Protein AF-A0A951TFT7-F1 (afdb_monomer)

Solvent-accessible surface area (backbone atoms only — not comparable to full-atom values): 8233 Å² total; per-residue (Å²): 138,53,59,64,80,42,31,51,52,60,23,53,50,17,56,75,68,68,34,63,68,48,31,50,53,21,49,52,47,30,45,52,50,45,64,79,39,39,71,66,39,42,76,70,70,46,63,89,58,50,64,57,53,52,48,53,51,44,50,52,52,52,52,52,51,51,52,51,52,52,51,52,51,49,52,52,50,50,52,54,51,50,51,51,56,52,50,55,49,50,51,53,55,49,50,53,28,51,54,43,29,62,70,18,65,88,76,33,70,73,61,22,65,43,39,35,73,72,45,46,50,49,51,52,56,50,49,58,52,50,52,63,50,56,76,68,62,83,74,86,90,90,89,81,90,85,137

Mean predicted aligned error: 12.37 Å

Secondary structure (DSSP, 8-state):
--TTTTTHHHHHHHHHHT-HHHHHHHHHHHHHHHHHTHHHHHTTT--TTHHHHHHHHHHHHHHHHHHHHHHHHHHHHHHHHHHHHHHHHHHHHHHHHHHHHHHHTTT-HHHHHHSSHHHHHHHHHHHHHHHHHHTTS----------

Foldseek 3Di:
DDCVQLLNVQLVVCVVVVPLVSVLVSLVSNLVSCVVCVVVVVVVPDDPCVSVVSVVVSVVSVVVVVVVVVVVVVVVVVVVVVVVVVVVVVVVLVVQLVVQLVVCVPPPPVSNVCSDPVNVVVVVVVVVVVVVVVVVPPDDDDDDDDD

Structure (mmCIF, N/CA/C/O backbone):
data_AF-A0A951TFT7-F1
#
_entry.id   AF-A0A951TFT7-F1
#
loop_
_atom_site.group_PDB
_atom_site.id
_atom_site.type_symbol
_atom_site.label_atom_id
_atom_site.label_alt_id
_atom_site.label_comp_id
_atom_site.label_asym_id
_atom_site.label_entity_id
_atom_site.label_seq_id
_atom_site.pdbx_PDB_ins_code
_atom_site.Cartn_x
_atom_site.Cartn_y
_atom_site.Cartn_z
_atom_site.occupancy
_atom_site.B_iso_or_equiv
_atom_site.auth_seq_id
_atom_site.auth_comp_id
_atom_site.auth_asym_id
_atom_site.auth_atom_id
_atom_site.pdbx_PDB_model_num
ATOM 1 N N . MET A 1 1 ? -23.072 -8.738 30.873 1.00 58.38 1 MET A N 1
ATOM 2 C CA . MET A 1 1 ? -22.618 -8.431 29.496 1.00 58.38 1 MET A CA 1
ATOM 3 C C . MET A 1 1 ? -21.468 -9.355 29.140 1.00 58.38 1 MET A C 1
ATOM 5 O O . MET A 1 1 ? -20.573 -9.508 29.960 1.00 58.38 1 MET A O 1
ATOM 9 N N . THR A 1 2 ? -21.511 -10.011 27.980 1.00 73.69 2 THR A N 1
ATOM 10 C CA . THR A 1 2 ? -20.469 -10.957 27.534 1.00 73.69 2 THR A CA 1
ATOM 11 C C . THR A 1 2 ? -19.495 -10.280 26.565 1.00 73.69 2 THR A C 1
ATOM 13 O O . THR A 1 2 ? -19.844 -9.296 25.917 1.00 73.69 2 THR A O 1
ATOM 16 N N . ALA A 1 3 ? -18.278 -10.815 26.418 1.00 72.44 3 ALA A N 1
ATOM 17 C CA . ALA A 1 3 ? -17.268 -10.269 25.499 1.00 72.44 3 ALA A CA 1
ATOM 18 C C . ALA A 1 3 ? -17.741 -10.223 24.030 1.00 72.44 3 ALA A C 1
ATOM 20 O O . ALA A 1 3 ? -17.341 -9.342 23.268 1.00 72.44 3 ALA A O 1
ATOM 21 N N . LYS A 1 4 ? -18.639 -11.142 23.650 1.00 76.12 4 LYS A N 1
ATOM 22 C CA . LYS A 1 4 ? -19.289 -11.165 22.336 1.00 76.12 4 LYS A CA 1
ATOM 23 C C . LYS A 1 4 ? -20.242 -9.979 22.149 1.00 76.12 4 LYS A C 1
ATOM 25 O O . LYS A 1 4 ? -20.206 -9.349 21.103 1.00 76.12 4 LYS A O 1
ATOM 30 N N . ALA A 1 5 ? -21.021 -9.625 23.176 1.00 72.69 5 ALA A N 1
ATOM 31 C CA . ALA A 1 5 ? -21.932 -8.476 23.133 1.00 72.69 5 ALA A CA 1
ATOM 32 C C . ALA A 1 5 ? -21.194 -7.131 22.991 1.00 72.69 5 ALA A C 1
ATOM 34 O O . ALA A 1 5 ? -21.722 -6.202 22.397 1.00 72.69 5 ALA A O 1
ATOM 35 N N . PHE A 1 6 ? -19.953 -7.046 23.483 1.00 81.06 6 PHE A N 1
ATOM 36 C CA . PHE A 1 6 ? -19.096 -5.866 23.321 1.00 81.06 6 PHE A CA 1
ATOM 37 C C . PHE A 1 6 ? -18.363 -5.801 21.967 1.00 81.06 6 PHE A C 1
ATOM 39 O O . PHE A 1 6 ? -17.683 -4.813 21.697 1.00 81.06 6 PHE A O 1
ATOM 46 N N . GLY A 1 7 ? -18.470 -6.835 21.120 1.00 83.81 7 GLY A N 1
ATOM 47 C CA . GLY A 1 7 ? -17.765 -6.923 19.832 1.00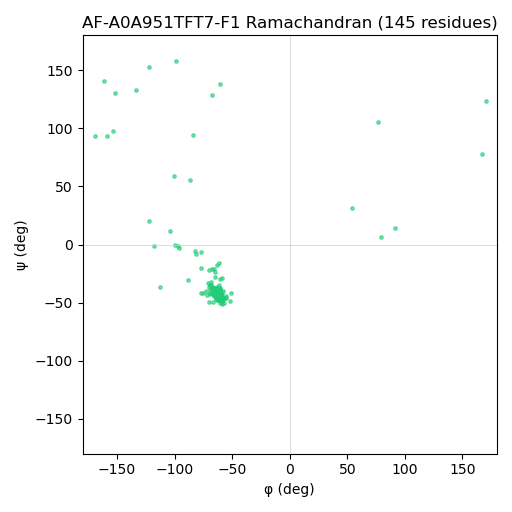 83.81 7 GLY A CA 1
ATOM 48 C C . GLY A 1 7 ? -16.289 -7.338 19.931 1.00 83.81 7 GLY A C 1
ATOM 49 O O . GLY A 1 7 ? -15.578 -7.356 18.928 1.00 83.81 7 GLY A O 1
ATOM 50 N N . ILE A 1 8 ? -15.805 -7.713 21.122 1.00 88.88 8 ILE A N 1
ATOM 51 C CA . ILE A 1 8 ? -14.386 -8.038 21.365 1.00 88.88 8 ILE A CA 1
ATOM 52 C C . ILE A 1 8 ? -13.994 -9.359 20.692 1.00 88.88 8 ILE A C 1
ATOM 54 O O . ILE A 1 8 ? -12.876 -9.498 20.193 1.00 88.88 8 ILE A O 1
ATOM 58 N N . SER A 1 9 ? -14.903 -10.338 20.673 1.00 89.75 9 SER A N 1
ATOM 59 C CA . SER A 1 9 ? -14.667 -11.633 20.024 1.00 89.75 9 SER A CA 1
ATOM 60 C C . SER A 1 9 ? -14.416 -11.475 18.526 1.00 89.75 9 SER A C 1
ATOM 62 O O . SER A 1 9 ? -13.425 -11.999 18.020 1.00 89.75 9 SER A O 1
ATOM 64 N N . ASP A 1 10 ? -15.264 -10.705 17.845 1.00 89.06 10 ASP A N 1
ATOM 65 C CA . ASP A 1 10 ? -15.157 -10.484 16.403 1.00 89.06 10 ASP A CA 1
ATOM 66 C C . ASP A 1 10 ? -13.920 -9.650 16.070 1.00 89.06 10 ASP A C 1
ATOM 68 O O . ASP A 1 10 ? -13.149 -10.027 15.190 1.00 89.06 10 ASP A O 1
ATOM 72 N N . LEU A 1 11 ? -13.639 -8.603 16.855 1.00 91.75 11 LEU A N 1
ATOM 73 C CA . LEU A 1 11 ? -12.402 -7.830 16.733 1.00 91.75 11 LEU A CA 1
ATOM 74 C C . LEU A 1 11 ? -11.160 -8.728 16.842 1.00 91.75 11 LEU A C 1
ATOM 76 O O . LEU A 1 11 ? -10.251 -8.641 16.018 1.00 91.75 11 LEU A O 1
ATOM 80 N N . ARG A 1 12 ? -11.118 -9.636 17.823 1.00 91.94 12 ARG A N 1
ATOM 81 C CA . ARG A 1 12 ? -9.988 -10.560 18.000 1.00 91.94 12 ARG A CA 1
ATOM 82 C C . ARG A 1 12 ? -9.833 -11.513 16.815 1.00 91.94 12 ARG A C 1
ATOM 84 O O . ARG A 1 12 ? -8.703 -11.828 16.439 1.00 91.94 12 ARG A O 1
ATOM 91 N N . ILE A 1 13 ? -10.938 -11.975 16.236 1.00 93.75 13 ILE A N 1
ATOM 92 C CA . ILE A 1 13 ? -10.918 -12.810 15.031 1.00 93.75 13 ILE A CA 1
ATOM 93 C C . ILE A 1 13 ? -10.345 -12.014 13.853 1.00 93.75 13 ILE A C 1
ATOM 95 O O . ILE A 1 13 ? -9.438 -12.515 13.187 1.00 93.75 13 ILE A O 1
ATOM 99 N N . SER A 1 14 ? -10.797 -10.778 13.639 1.00 92.94 14 SER A N 1
ATOM 100 C CA . SER A 1 14 ? -10.293 -9.903 12.572 1.00 92.94 14 SER A CA 1
ATOM 101 C C . SER A 1 14 ? -8.797 -9.616 12.720 1.00 92.94 14 SER A C 1
ATOM 103 O O . SER A 1 14 ? -8.052 -9.743 11.750 1.00 92.94 14 SER A O 1
ATOM 105 N N . ILE A 1 15 ? -8.321 -9.347 13.946 1.00 92.81 15 ILE A N 1
ATOM 106 C CA . ILE A 1 15 ? -6.887 -9.163 14.237 1.00 92.81 15 ILE A CA 1
ATOM 107 C C . ILE A 1 15 ? -6.090 -10.413 13.841 1.00 92.81 15 ILE A C 1
ATOM 109 O O . ILE A 1 15 ? -5.085 -10.310 13.141 1.00 92.81 15 ILE A O 1
ATOM 113 N N . ARG A 1 16 ? -6.543 -11.608 14.247 1.00 94.75 16 ARG A N 1
ATOM 114 C CA . ARG A 1 16 ? -5.861 -12.875 13.918 1.00 94.75 16 ARG A CA 1
ATOM 115 C C . ARG A 1 16 ? -5.830 -13.149 12.419 1.00 94.75 16 ARG A C 1
ATOM 117 O O . ARG A 1 16 ? -4.832 -13.655 11.917 1.00 94.75 16 ARG A O 1
ATOM 124 N N . LYS A 1 17 ? -6.907 -12.802 11.714 1.00 95.19 17 LYS A N 1
ATOM 125 C CA . LYS A 1 17 ? -7.021 -12.942 10.259 1.00 95.19 17 LYS A CA 1
ATOM 126 C C . LYS A 1 17 ? -6.266 -11.861 9.481 1.00 95.19 17 LYS A C 1
ATOM 128 O O . LYS A 1 17 ? -6.198 -11.962 8.262 1.00 95.19 17 LYS A O 1
ATOM 133 N N . ARG A 1 18 ? -5.699 -10.853 10.160 1.00 90.94 18 ARG A N 1
ATOM 134 C CA . ARG A 1 18 ? -5.112 -9.651 9.538 1.00 90.94 18 ARG A CA 1
ATOM 135 C C . ARG A 1 18 ? -6.102 -8.935 8.608 1.00 90.94 18 ARG A C 1
ATOM 137 O O . ARG A 1 18 ? -5.712 -8.333 7.613 1.00 90.94 18 ARG A O 1
ATOM 144 N N . ASP A 1 19 ? -7.385 -9.012 8.947 1.00 93.44 19 ASP A N 1
ATOM 145 C CA . ASP A 1 19 ? -8.462 -8.335 8.235 1.00 93.44 19 ASP A CA 1
ATOM 146 C C . ASP A 1 19 ? -8.571 -6.896 8.748 1.00 93.44 19 ASP A C 1
ATOM 148 O O . ASP A 1 19 ? -9.209 -6.632 9.767 1.00 93.44 19 ASP A O 1
ATOM 152 N N . TYR A 1 20 ? -7.903 -5.970 8.062 1.00 90.69 20 TYR A N 1
ATOM 153 C CA . TYR A 1 20 ? -7.842 -4.563 8.461 1.00 90.69 20 TYR A CA 1
ATOM 154 C C . TYR A 1 20 ? -9.221 -3.893 8.503 1.00 90.69 20 TYR A C 1
ATOM 156 O O . TYR A 1 20 ? -9.497 -3.140 9.436 1.00 90.69 20 TYR A O 1
ATOM 164 N N . GLU A 1 21 ? -10.107 -4.208 7.557 1.00 89.44 21 GLU A N 1
ATOM 165 C CA . GLU A 1 21 ? -11.463 -3.648 7.518 1.00 89.44 21 GLU A CA 1
ATOM 166 C C . GLU A 1 21 ? -12.304 -4.194 8.675 1.00 89.44 21 GLU A C 1
ATOM 168 O O . GLU A 1 21 ? -12.996 -3.451 9.381 1.00 89.44 21 GLU A O 1
ATOM 173 N N . GLY A 1 22 ? -12.175 -5.496 8.941 1.00 92.25 22 GLY A N 1
ATOM 174 C CA . GLY A 1 22 ? -12.768 -6.143 10.104 1.00 92.25 22 GLY A CA 1
ATOM 175 C C . GLY A 1 22 ? -12.251 -5.575 11.428 1.00 92.25 22 GLY A C 1
ATOM 176 O O . GLY A 1 22 ? -13.017 -5.479 12.389 1.00 92.25 22 GLY A O 1
ATOM 177 N N . VAL A 1 23 ? -10.978 -5.172 11.497 1.00 93.00 23 VAL A N 1
ATOM 178 C CA . VAL A 1 23 ? -10.394 -4.510 12.672 1.00 93.00 23 VAL A CA 1
ATOM 179 C C . VAL A 1 23 ? -10.959 -3.103 12.844 1.00 93.00 23 VAL A C 1
ATOM 181 O O . VAL A 1 23 ? -11.434 -2.795 13.934 1.00 93.00 23 VAL A O 1
ATOM 184 N N . LEU A 1 24 ? -10.983 -2.272 11.798 1.00 93.31 24 LEU A N 1
ATOM 185 C CA . LEU A 1 24 ? -11.537 -0.912 11.869 1.00 93.31 24 LEU A CA 1
ATOM 186 C C . LEU A 1 24 ? -13.007 -0.930 12.305 1.00 93.31 24 LEU A C 1
ATOM 188 O O . LEU A 1 24 ? -13.395 -0.244 13.255 1.00 93.31 24 LEU A O 1
ATOM 192 N N . LYS A 1 25 ? -13.812 -1.803 11.690 1.00 93.12 25 LYS A N 1
ATOM 193 C CA . LYS A 1 25 ? -15.212 -2.013 12.073 1.00 93.12 25 LYS A CA 1
ATOM 194 C C . LYS A 1 25 ? -15.340 -2.503 13.517 1.00 93.12 25 LYS A C 1
ATOM 196 O O . LYS A 1 25 ? -16.169 -1.986 14.265 1.00 93.12 25 LYS A O 1
ATOM 201 N N . GLY A 1 26 ? -14.523 -3.476 13.920 1.00 92.25 26 GLY A N 1
ATOM 202 C CA . GLY A 1 26 ? -14.539 -4.046 15.267 1.00 92.25 26 GLY A CA 1
ATOM 203 C C . GLY A 1 26 ? -14.173 -3.032 16.354 1.00 92.25 26 GLY A C 1
ATOM 204 O O . GLY A 1 26 ? -14.851 -2.967 17.377 1.00 92.25 26 GLY A O 1
ATOM 205 N N . VAL A 1 27 ? -13.156 -2.196 16.122 1.00 92.25 27 VAL A N 1
ATOM 206 C CA . VAL A 1 27 ? -12.762 -1.126 17.053 1.00 92.25 27 VAL A CA 1
ATOM 207 C C . VAL A 1 27 ? -13.853 -0.059 17.147 1.00 92.25 27 VAL A C 1
ATOM 209 O O . VAL A 1 27 ? -14.171 0.379 18.249 1.00 92.25 27 VAL A O 1
ATOM 212 N N . LYS A 1 28 ? -14.502 0.303 16.033 1.00 91.75 28 LYS A N 1
ATOM 213 C CA . LYS A 1 28 ? -15.622 1.258 16.037 1.00 91.75 28 LYS A CA 1
ATOM 214 C C . LYS A 1 28 ? -16.819 0.755 16.853 1.00 91.75 28 LYS A C 1
ATOM 216 O O . LYS A 1 28 ? -17.391 1.513 17.633 1.00 91.75 28 LYS A O 1
ATOM 221 N N . ILE A 1 29 ? -17.172 -0.525 16.711 1.00 91.38 29 ILE A N 1
ATOM 222 C CA . ILE A 1 29 ? -18.232 -1.167 17.508 1.00 91.38 29 ILE A CA 1
ATOM 223 C C . ILE A 1 29 ? -17.848 -1.189 18.991 1.00 91.38 29 ILE A C 1
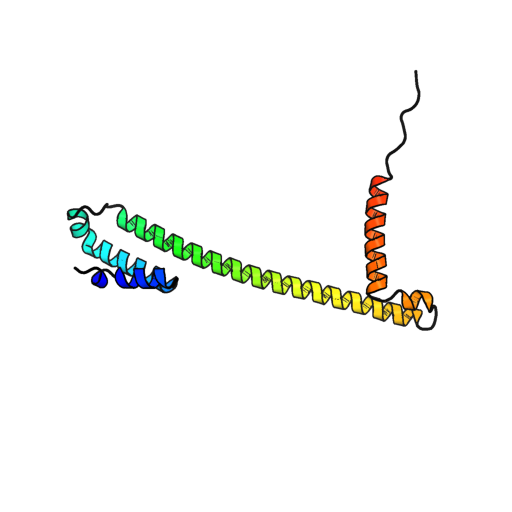ATOM 225 O O . ILE A 1 29 ? -18.649 -0.801 19.841 1.00 91.38 29 ILE A O 1
ATOM 229 N N . LEU A 1 30 ? -16.612 -1.591 19.302 1.00 90.81 30 LEU A N 1
ATOM 230 C CA . LEU A 1 30 ? -16.094 -1.601 20.669 1.00 90.81 30 LEU A CA 1
ATOM 231 C C . LEU A 1 30 ? -16.165 -0.207 21.304 1.00 90.81 30 LEU A C 1
ATOM 233 O O . LEU 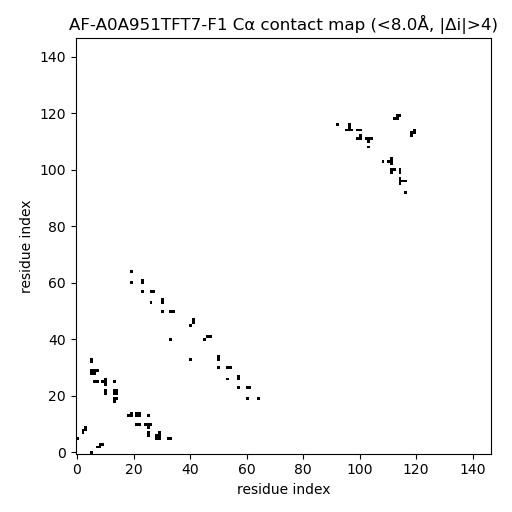A 1 30 ? -16.649 -0.071 22.423 1.00 90.81 30 LEU A O 1
ATOM 237 N N . MET A 1 31 ? -15.743 0.828 20.581 1.00 90.69 31 MET A N 1
ATOM 238 C CA . MET A 1 31 ? -15.776 2.212 21.048 1.00 90.69 31 MET A CA 1
ATOM 239 C C . MET A 1 31 ? -17.205 2.701 21.304 1.00 90.69 31 MET A C 1
ATOM 241 O O . MET A 1 31 ? -17.462 3.289 22.350 1.00 90.69 31 MET A O 1
ATOM 245 N N . SER A 1 32 ? -18.148 2.404 20.404 1.00 90.25 32 SER A N 1
ATOM 246 C CA . SER A 1 32 ? -19.562 2.744 20.607 1.00 90.25 32 SER A CA 1
ATOM 247 C C . SER A 1 32 ? -20.128 2.074 21.863 1.00 90.25 32 SER A C 1
ATOM 249 O O . SER A 1 32 ? -20.754 2.738 22.686 1.00 90.25 32 SER A O 1
ATOM 251 N N . ASN A 1 33 ? -19.832 0.790 22.076 1.00 89.38 33 ASN A N 1
ATOM 252 C CA . ASN A 1 33 ? -20.269 0.062 23.268 1.00 89.38 33 ASN A CA 1
ATOM 253 C C . ASN A 1 33 ? -19.622 0.590 24.558 1.00 89.38 33 ASN A C 1
ATOM 255 O O . ASN A 1 33 ? -20.282 0.657 25.594 1.00 89.38 33 ASN A O 1
ATOM 259 N N . VAL A 1 34 ? -18.345 0.984 24.510 1.00 88.69 34 VAL A N 1
ATOM 260 C CA . VAL A 1 34 ? -17.654 1.613 25.646 1.00 88.69 34 VAL A CA 1
ATOM 261 C C . VAL A 1 34 ? -18.285 2.963 25.976 1.00 88.69 34 VAL A C 1
ATOM 263 O O . VAL A 1 34 ? -18.555 3.226 27.144 1.00 88.69 34 VAL A O 1
ATOM 266 N N . GLN A 1 35 ? -18.588 3.784 24.970 1.00 87.88 35 GLN A N 1
ATOM 267 C CA . GLN A 1 35 ? -19.216 5.088 25.172 1.00 87.88 35 GLN A CA 1
ATOM 268 C C . GLN A 1 35 ? -20.628 4.957 25.765 1.00 87.88 35 GLN A C 1
ATOM 270 O O . GLN A 1 35 ? -20.962 5.654 26.719 1.00 87.88 35 GLN A O 1
ATOM 275 N N . ASN A 1 36 ? -21.428 4.014 25.260 1.00 88.94 36 ASN A N 1
ATOM 276 C CA . ASN A 1 36 ? -22.802 3.771 25.718 1.00 88.94 36 ASN A CA 1
ATOM 277 C C . ASN A 1 36 ? -22.884 3.262 27.168 1.00 88.94 36 ASN A C 1
ATOM 279 O O . ASN A 1 36 ? -23.928 3.371 27.809 1.00 88.94 36 ASN A O 1
ATOM 283 N N . HIS A 1 37 ? -21.796 2.695 27.693 1.00 87.75 37 HIS A N 1
ATOM 284 C CA . HIS A 1 37 ? -21.737 2.129 29.043 1.00 87.75 37 HIS A CA 1
ATOM 285 C C . HIS A 1 37 ? -20.644 2.765 29.907 1.00 87.75 37 HIS A C 1
ATOM 287 O O . HIS A 1 37 ? -20.242 2.182 30.916 1.00 87.75 37 HIS A O 1
ATOM 293 N N . LEU A 1 38 ? -20.179 3.963 29.542 1.00 84.44 38 LEU A N 1
ATOM 294 C CA . LEU A 1 38 ? -18.998 4.592 30.130 1.00 84.44 38 LEU A CA 1
ATOM 295 C C . LEU A 1 38 ? -19.109 4.737 31.652 1.00 84.44 38 LEU A C 1
ATOM 297 O O . LEU A 1 38 ? -18.198 4.331 32.363 1.00 84.44 38 LEU A O 1
ATOM 301 N N . THR A 1 39 ? -20.248 5.210 32.163 1.00 85.12 39 THR A N 1
ATOM 302 C CA . THR A 1 39 ? -20.481 5.390 33.607 1.00 85.12 39 THR A CA 1
ATOM 303 C C . THR A 1 39 ? -20.399 4.069 34.376 1.00 85.12 39 THR A C 1
ATOM 305 O O . THR A 1 39 ? -19.773 3.990 35.431 1.00 85.12 39 THR A O 1
ATOM 308 N N . ALA A 1 40 ? -20.980 2.997 33.826 1.00 86.81 40 ALA A N 1
ATOM 309 C CA . ALA A 1 40 ? -20.947 1.672 34.442 1.00 86.81 40 ALA A CA 1
ATOM 310 C C . ALA A 1 40 ? -19.545 1.042 34.388 1.00 86.81 40 ALA A C 1
ATOM 312 O O . ALA A 1 40 ? -19.159 0.303 35.293 1.00 86.81 40 ALA A O 1
ATOM 313 N N . LEU A 1 41 ? -18.779 1.329 33.333 1.00 85.62 41 LEU A N 1
ATOM 314 C CA . LEU A 1 41 ? -17.409 0.851 33.163 1.00 85.62 41 LEU A CA 1
ATOM 315 C C . LEU A 1 41 ? -16.429 1.612 34.064 1.00 85.62 41 LEU A C 1
ATOM 317 O O . LEU A 1 41 ? -15.577 0.990 34.695 1.00 85.62 41 LEU A O 1
ATOM 321 N N . GLN A 1 42 ? -16.582 2.931 34.187 1.00 88.56 42 GLN A N 1
ATOM 322 C CA . GLN A 1 42 ? -15.809 3.768 35.109 1.00 88.56 42 GLN A CA 1
ATOM 323 C C . GLN A 1 42 ? -16.066 3.370 36.564 1.00 88.56 42 GLN A C 1
ATOM 325 O O . GLN A 1 42 ? -15.116 3.201 37.324 1.00 88.56 42 GLN A O 1
ATOM 330 N N . GLY A 1 43 ? -17.323 3.090 36.926 1.00 85.25 43 GLY A N 1
ATOM 331 C CA . GLY A 1 43 ? -17.678 2.550 38.244 1.00 85.25 43 GLY A CA 1
ATOM 332 C C . GLY A 1 43 ? -17.052 1.183 38.556 1.00 85.25 43 GLY A C 1
ATOM 333 O O . GLY A 1 43 ? -16.996 0.785 39.715 1.00 85.25 43 GLY A O 1
ATOM 334 N N . LYS A 1 44 ? -16.544 0.471 37.541 1.00 87.81 44 LYS A N 1
ATOM 335 C CA . LYS A 1 44 ? -15.799 -0.792 37.675 1.00 87.81 44 LYS A CA 1
ATOM 336 C C . LYS A 1 44 ? -14.285 -0.641 37.478 1.00 87.81 44 LYS A C 1
ATOM 338 O O . LYS A 1 44 ? -13.593 -1.647 37.346 1.00 87.81 44 LYS A O 1
ATOM 343 N N . GLY A 1 45 ? -13.771 0.589 37.457 1.00 87.31 45 GLY A N 1
ATOM 344 C CA . GLY A 1 45 ? -12.337 0.873 37.374 1.00 87.31 45 GLY A CA 1
ATOM 345 C C . GLY A 1 45 ? -11.784 1.047 35.958 1.00 87.31 45 GLY A C 1
ATOM 346 O O . GLY A 1 45 ? -10.567 1.029 35.786 1.00 87.31 45 GLY A O 1
ATOM 347 N N . MET A 1 46 ? -12.626 1.223 34.931 1.00 86.38 46 MET A N 1
ATOM 348 C CA . MET A 1 46 ? -12.133 1.609 33.604 1.00 86.38 46 MET A CA 1
ATOM 349 C C . MET A 1 46 ? -11.565 3.040 33.640 1.00 86.38 46 MET A C 1
ATOM 351 O O . MET A 1 46 ? -12.279 3.961 34.044 1.00 86.38 46 MET A O 1
ATOM 355 N N . PRO A 1 47 ? -10.331 3.265 33.151 1.00 88.38 47 PRO A N 1
ATOM 356 C CA . PRO A 1 47 ? -9.778 4.607 33.023 1.00 88.38 47 PRO A CA 1
ATOM 357 C C . PRO A 1 47 ? -10.620 5.484 32.091 1.00 88.38 47 PRO A C 1
ATOM 359 O O . PRO A 1 47 ? -11.003 5.058 31.001 1.00 88.38 47 PRO A O 1
ATOM 362 N N . ALA A 1 48 ? -10.830 6.747 32.466 1.00 83.50 48 ALA A N 1
ATOM 363 C CA . ALA A 1 48 ? -11.571 7.708 31.644 1.00 83.50 48 ALA A CA 1
ATOM 364 C C . ALA A 1 48 ? -10.901 8.019 30.291 1.00 83.50 48 ALA A C 1
ATOM 366 O O . ALA A 1 48 ? -11.568 8.511 29.391 1.00 83.50 48 ALA A O 1
ATOM 367 N N . ALA A 1 49 ? -9.609 7.705 30.144 1.00 87.44 49 ALA A N 1
ATOM 368 C CA . ALA A 1 49 ? -8.853 7.852 28.900 1.00 87.44 49 ALA A CA 1
ATOM 369 C C . ALA A 1 49 ? -9.052 6.688 27.906 1.00 87.44 49 ALA A C 1
ATOM 371 O O . ALA A 1 49 ? -8.560 6.747 26.781 1.00 87.44 49 ALA A O 1
ATOM 372 N N . MET A 1 50 ? -9.736 5.606 28.301 1.00 86.88 50 MET A N 1
ATOM 373 C CA . MET A 1 50 ? -9.879 4.411 27.464 1.00 86.88 50 MET A CA 1
ATOM 374 C C . MET A 1 50 ? -10.563 4.678 26.105 1.00 86.88 50 MET A C 1
ATOM 376 O O . MET A 1 50 ? -10.073 4.151 25.102 1.00 86.88 50 MET A O 1
ATOM 380 N N . PRO A 1 51 ? -11.635 5.494 26.008 1.00 87.56 51 PRO A N 1
ATOM 381 C CA . PRO A 1 51 ? -12.225 5.854 24.716 1.00 87.56 51 PRO A CA 1
ATOM 382 C C . PRO A 1 51 ? -11.228 6.549 23.778 1.00 87.56 51 PRO A C 1
ATOM 384 O O . PRO A 1 51 ? -11.145 6.204 22.602 1.00 87.56 51 PRO A O 1
ATOM 387 N N . GLN A 1 52 ? -10.414 7.465 24.305 1.00 89.75 52 GLN A N 1
ATOM 388 C CA . GLN A 1 52 ? -9.387 8.184 23.552 1.00 89.75 52 GLN A CA 1
ATOM 389 C C . GLN A 1 52 ? -8.290 7.232 23.066 1.00 89.75 52 GLN A C 1
ATOM 391 O O . GLN A 1 52 ? -7.856 7.330 21.921 1.00 89.75 52 GLN A O 1
ATOM 396 N N . THR A 1 53 ? -7.883 6.265 23.892 1.00 90.25 53 THR A N 1
ATOM 397 C CA . THR A 1 53 ? -6.934 5.220 23.482 1.00 90.25 53 THR A CA 1
ATOM 398 C C . THR A 1 53 ? -7.491 4.378 22.332 1.00 90.25 53 THR A C 1
ATOM 400 O O . THR A 1 53 ? -6.777 4.101 21.370 1.00 90.25 53 THR A O 1
ATOM 403 N N . LEU A 1 54 ? -8.768 3.983 22.393 1.00 90.44 54 LEU A N 1
ATOM 404 C CA . LEU A 1 54 ? -9.416 3.218 21.321 1.00 90.44 54 LEU A CA 1
ATOM 405 C C . LEU A 1 54 ? -9.522 4.024 20.023 1.00 90.44 54 LEU A C 1
ATOM 407 O O . LEU A 1 54 ? -9.262 3.474 18.952 1.00 90.44 54 LEU A O 1
ATOM 411 N N . GLN A 1 55 ? -9.841 5.314 20.122 1.00 92.44 55 GLN A N 1
ATOM 412 C CA . GLN A 1 55 ? -9.857 6.227 18.981 1.00 92.44 55 GLN A CA 1
ATOM 413 C C . GLN A 1 55 ? -8.461 6.352 18.352 1.00 92.44 55 GLN A C 1
ATOM 415 O O . GLN A 1 55 ? -8.310 6.156 17.149 1.00 92.44 55 GLN A O 1
ATOM 420 N N . GLY A 1 56 ? -7.418 6.563 19.160 1.00 92.62 56 GLY A N 1
ATOM 421 C CA . GLY A 1 56 ? -6.040 6.637 18.668 1.00 92.62 56 GLY A CA 1
ATOM 422 C C . GLY A 1 56 ? -5.577 5.349 17.977 1.00 92.62 56 GLY A C 1
ATOM 423 O O . GLY A 1 56 ? -4.906 5.401 16.947 1.00 92.62 56 GLY A O 1
ATOM 424 N N . LEU A 1 57 ? -5.978 4.181 18.491 1.00 91.88 57 LEU A N 1
ATOM 425 C CA . LEU A 1 57 ? -5.703 2.895 17.844 1.00 91.88 57 LEU A CA 1
ATOM 426 C C . LEU A 1 57 ? -6.447 2.746 16.513 1.00 91.88 57 LEU A C 1
ATOM 428 O O . LEU A 1 57 ? -5.855 2.282 15.538 1.00 91.88 57 LEU A O 1
ATOM 432 N N . HIS A 1 58 ? -7.721 3.140 16.459 1.00 93.50 58 HIS A N 1
ATOM 433 C CA . HIS A 1 58 ? -8.502 3.140 15.224 1.00 93.50 58 HIS A CA 1
ATOM 434 C C . HIS A 1 58 ? -7.825 3.997 14.147 1.00 93.50 58 HIS A C 1
ATOM 436 O O . HIS A 1 58 ? -7.577 3.523 13.036 1.00 93.50 58 HIS A O 1
ATOM 442 N N . ASP A 1 59 ? -7.457 5.227 14.497 1.00 94.12 59 ASP A N 1
ATOM 443 C CA . ASP A 1 59 ? -6.860 6.179 13.563 1.00 94.12 59 ASP A CA 1
ATOM 444 C C . ASP A 1 59 ? -5.465 5.736 13.124 1.00 94.12 59 ASP A C 1
ATOM 446 O O . ASP A 1 59 ? -5.134 5.818 11.941 1.00 94.12 59 ASP A O 1
ATOM 450 N N . GLY A 1 60 ? -4.674 5.161 14.034 1.00 93.81 60 GLY A N 1
ATOM 451 C CA . GLY A 1 60 ? -3.380 4.570 13.701 1.00 93.81 60 GLY A CA 1
ATOM 452 C C . GLY A 1 60 ? -3.495 3.419 12.696 1.00 93.81 60 GLY A C 1
ATOM 453 O O . GLY A 1 60 ? -2.720 3.348 11.739 1.00 93.81 60 GLY A O 1
ATOM 454 N N . VAL A 1 61 ? -4.480 2.529 12.856 1.00 92.94 61 VAL A N 1
ATOM 455 C CA . VAL A 1 61 ? -4.730 1.442 11.892 1.00 92.94 61 VAL A CA 1
ATOM 456 C C . VAL A 1 61 ? -5.187 2.003 10.543 1.00 92.94 61 VAL A C 1
ATOM 458 O O . VAL A 1 61 ? -4.670 1.573 9.509 1.00 92.94 61 VAL A O 1
ATOM 461 N N . ALA A 1 62 ? -6.092 2.984 10.537 1.00 92.88 62 ALA A N 1
ATOM 462 C CA . ALA A 1 62 ? -6.582 3.614 9.312 1.00 92.88 62 ALA A CA 1
ATOM 463 C C . ALA A 1 62 ? -5.452 4.319 8.542 1.00 92.88 62 ALA A C 1
ATOM 465 O O . ALA A 1 62 ? -5.283 4.102 7.341 1.00 92.88 62 ALA A O 1
ATOM 466 N N . GLN A 1 63 ? -4.610 5.088 9.235 1.00 94.75 63 GLN A N 1
ATOM 467 C CA . GLN A 1 63 ? -3.443 5.743 8.640 1.00 94.75 63 GLN A CA 1
ATOM 468 C C . GLN A 1 63 ? -2.440 4.736 8.077 1.00 94.75 63 GLN A C 1
ATOM 470 O O . GLN A 1 63 ? -1.928 4.920 6.973 1.00 94.75 63 GLN A O 1
ATOM 475 N N . ASN A 1 64 ? -2.168 3.648 8.799 1.00 92.19 64 ASN A N 1
ATOM 476 C CA . ASN A 1 64 ? -1.281 2.598 8.303 1.00 92.19 64 ASN A CA 1
ATOM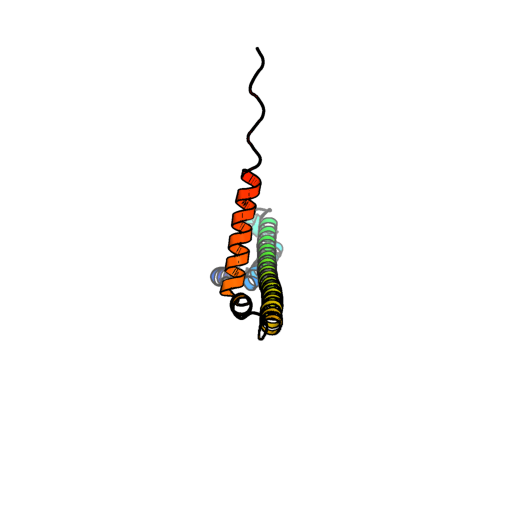 477 C C . ASN A 1 64 ? -1.840 1.931 7.042 1.00 92.19 64 ASN A C 1
ATOM 479 O O . ASN A 1 64 ? -1.075 1.601 6.135 1.00 92.19 64 ASN A O 1
ATOM 483 N N . ARG A 1 65 ? -3.164 1.761 6.955 1.00 90.81 65 ARG A N 1
ATOM 484 C CA . ARG A 1 65 ? -3.815 1.214 5.763 1.00 90.81 65 ARG A CA 1
ATOM 485 C C . ARG A 1 65 ? -3.682 2.148 4.559 1.00 90.81 65 ARG A C 1
ATOM 487 O O . ARG A 1 65 ? -3.340 1.671 3.478 1.00 90.81 65 ARG A O 1
ATOM 494 N N . LEU A 1 66 ? -3.874 3.453 4.753 1.00 92.19 66 LEU A N 1
ATOM 495 C CA . LEU A 1 66 ? -3.666 4.467 3.712 1.00 92.19 66 LEU A CA 1
ATOM 496 C C . LEU A 1 66 ? -2.219 4.465 3.203 1.00 92.19 66 LEU A C 1
ATOM 498 O O . LEU A 1 66 ? -1.994 4.337 2.002 1.00 92.19 66 LEU A O 1
ATOM 502 N N . LYS A 1 67 ? -1.234 4.471 4.109 1.00 93.75 67 LYS A N 1
ATOM 503 C CA . LYS A 1 67 ? 0.191 4.400 3.741 1.00 93.75 67 LYS A CA 1
ATOM 504 C C . LYS A 1 67 ? 0.528 3.153 2.925 1.00 93.75 67 LYS A C 1
ATOM 506 O O . LYS A 1 67 ? 1.303 3.227 1.976 1.00 93.75 67 LYS A O 1
ATOM 511 N N . GLN A 1 68 ? -0.042 1.995 3.265 1.00 91.62 68 GLN A N 1
ATOM 512 C CA . GLN A 1 68 ? 0.162 0.781 2.466 1.00 91.62 68 GLN A CA 1
ATOM 513 C C . GLN A 1 68 ? -0.361 0.941 1.036 1.00 91.62 68 GLN A C 1
ATOM 515 O O . GLN A 1 68 ? 0.314 0.523 0.094 1.00 91.62 68 GLN A O 1
ATOM 520 N N . PHE A 1 69 ? -1.536 1.551 0.874 1.00 92.62 69 PHE A N 1
ATOM 521 C CA . PHE A 1 69 ? -2.110 1.816 -0.441 1.00 92.62 69 PHE A CA 1
ATOM 522 C C . PHE A 1 69 ? -1.243 2.787 -1.251 1.00 92.62 69 PHE A C 1
ATOM 524 O O . PHE A 1 69 ? -0.931 2.513 -2.409 1.00 92.62 69 PHE A O 1
ATOM 531 N N . GLU A 1 70 ? -0.776 3.872 -0.632 1.00 94.12 70 GLU A N 1
ATOM 532 C CA . GLU A 1 70 ? 0.142 4.832 -1.256 1.00 94.12 70 GLU A CA 1
ATOM 533 C C . GLU A 1 70 ? 1.440 4.165 -1.719 1.00 94.12 70 GLU A C 1
ATOM 535 O O . GLU A 1 70 ? 1.861 4.357 -2.858 1.00 94.12 70 GLU A O 1
ATOM 540 N N . ILE A 1 71 ? 2.054 3.327 -0.87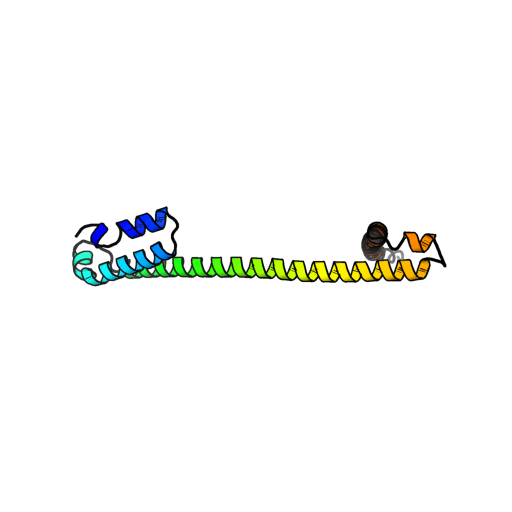6 1.00 94.56 71 ILE A N 1
ATOM 541 C CA . ILE A 1 71 ? 3.272 2.586 -1.230 1.00 94.56 71 ILE A CA 1
ATOM 542 C C . ILE A 1 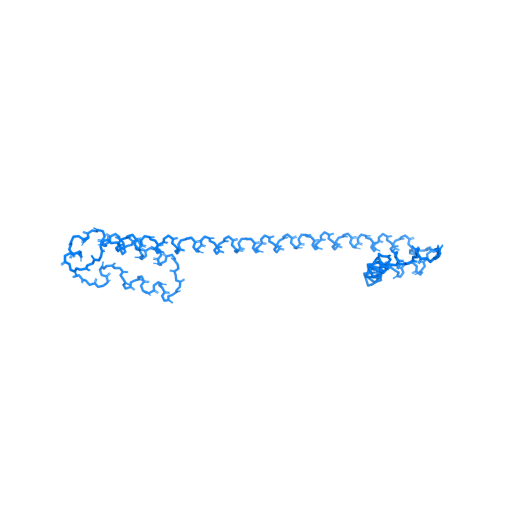71 ? 3.014 1.657 -2.418 1.00 94.56 71 ILE A C 1
ATOM 544 O O . ILE A 1 71 ? 3.841 1.579 -3.327 1.00 94.56 71 ILE A O 1
ATOM 548 N N . GLN A 1 72 ? 1.890 0.942 -2.425 1.00 94.12 72 GLN A N 1
ATOM 549 C CA . GLN A 1 72 ? 1.548 0.032 -3.515 1.00 94.12 72 GLN A CA 1
ATOM 550 C C . GLN A 1 72 ? 1.320 0.786 -4.829 1.00 94.12 72 GLN A C 1
ATOM 552 O O . GLN A 1 72 ? 1.850 0.381 -5.865 1.00 94.12 72 GLN A O 1
ATOM 557 N N . SER A 1 73 ? 0.596 1.903 -4.771 1.00 94.62 73 SER A N 1
ATOM 558 C CA . SER A 1 73 ? 0.356 2.784 -5.913 1.00 94.62 73 SER A CA 1
ATOM 559 C C . SER A 1 73 ? 1.663 3.368 -6.456 1.00 94.62 73 SER A C 1
ATOM 561 O O . SER A 1 73 ? 1.948 3.265 -7.648 1.00 94.62 73 SER A O 1
ATOM 563 N N . ASN A 1 74 ? 2.526 3.880 -5.576 1.00 95.00 74 ASN A N 1
ATOM 564 C CA . ASN A 1 74 ? 3.824 4.428 -5.959 1.00 95.00 74 ASN A CA 1
ATOM 565 C C . ASN A 1 74 ? 4.715 3.359 -6.611 1.00 95.00 74 ASN A C 1
ATOM 567 O O . ASN A 1 74 ? 5.287 3.588 -7.672 1.00 95.00 74 ASN A O 1
ATOM 571 N N . ARG A 1 75 ? 4.767 2.144 -6.050 1.00 94.06 75 ARG A N 1
ATOM 572 C CA . ARG A 1 75 ? 5.497 1.022 -6.664 1.00 94.06 75 ARG A CA 1
ATOM 573 C C . ARG A 1 75 ? 4.998 0.715 -8.073 1.00 94.06 75 ARG A C 1
ATOM 575 O O . ARG A 1 75 ? 5.819 0.534 -8.967 1.00 94.06 75 ARG A O 1
ATOM 582 N N . ALA A 1 76 ? 3.682 0.676 -8.277 1.00 93.25 76 ALA A N 1
ATOM 583 C CA . ALA A 1 76 ? 3.108 0.470 -9.603 1.00 93.25 76 ALA A CA 1
ATOM 584 C C . ALA A 1 76 ? 3.507 1.601 -10.569 1.00 93.25 76 ALA A C 1
ATOM 586 O O . ALA A 1 76 ? 3.949 1.323 -11.684 1.00 93.25 76 ALA A O 1
ATOM 587 N N . GLY A 1 77 ? 3.451 2.855 -10.111 1.00 94.31 77 GLY A N 1
ATOM 588 C CA . GLY A 1 77 ? 3.885 4.022 -10.881 1.00 94.31 77 GLY A CA 1
ATOM 589 C C . GLY A 1 77 ? 5.368 3.976 -11.262 1.00 94.31 77 GLY A C 1
ATOM 590 O O . GLY A 1 77 ? 5.712 4.210 -12.417 1.00 94.31 77 GLY A O 1
ATOM 591 N N . ILE A 1 78 ? 6.253 3.600 -10.334 1.00 95.19 78 ILE A N 1
ATOM 592 C CA . ILE A 1 78 ? 7.691 3.433 -10.600 1.00 95.19 78 ILE A CA 1
ATOM 593 C C . ILE A 1 78 ? 7.922 2.355 -11.662 1.00 95.19 78 ILE A C 1
ATOM 595 O O . ILE A 1 78 ? 8.688 2.576 -12.598 1.00 95.19 78 ILE A O 1
ATOM 599 N N . VAL A 1 79 ? 7.256 1.202 -11.551 1.00 95.38 79 VAL A N 1
ATOM 600 C CA . VAL A 1 79 ? 7.389 0.116 -12.536 1.00 95.38 79 VAL A CA 1
ATOM 601 C C . VAL A 1 79 ? 6.923 0.575 -13.916 1.00 95.38 79 VAL A C 1
ATOM 603 O O . VAL A 1 79 ? 7.626 0.348 -14.899 1.00 95.38 79 VAL A O 1
ATOM 606 N N . GLN A 1 80 ? 5.784 1.263 -13.996 1.00 94.69 80 GLN A N 1
ATOM 607 C CA . GLN A 1 80 ? 5.257 1.779 -15.257 1.00 94.69 80 GLN A CA 1
ATOM 608 C C . GLN A 1 80 ? 6.186 2.829 -15.883 1.00 94.69 80 GLN A C 1
ATOM 610 O O . GLN A 1 80 ? 6.460 2.771 -17.083 1.00 94.69 80 GLN A O 1
ATOM 615 N N . ASN A 1 81 ? 6.714 3.752 -15.078 1.00 95.12 81 ASN A N 1
ATOM 616 C CA . ASN A 1 81 ? 7.661 4.765 -15.538 1.00 95.12 81 ASN A CA 1
ATOM 617 C C . ASN A 1 81 ? 8.966 4.131 -16.025 1.00 95.12 81 ASN A C 1
ATOM 619 O O . ASN A 1 81 ? 9.448 4.472 -17.102 1.00 95.12 81 ASN A O 1
ATOM 623 N N . ASN A 1 82 ? 9.507 3.161 -15.285 1.00 95.19 82 ASN A N 1
ATOM 624 C CA . ASN A 1 82 ? 10.705 2.433 -15.695 1.00 95.19 82 ASN A CA 1
ATOM 625 C C . ASN A 1 82 ? 10.477 1.676 -17.005 1.00 95.19 82 ASN A C 1
ATOM 627 O O . ASN A 1 82 ? 11.329 1.722 -17.889 1.00 95.19 82 ASN A O 1
ATOM 631 N N . LEU A 1 83 ? 9.322 1.022 -17.160 1.00 95.31 83 LEU A N 1
ATOM 632 C CA . LEU A 1 83 ? 8.965 0.328 -18.394 1.00 95.31 83 LEU A CA 1
ATOM 633 C C . LEU A 1 83 ? 8.904 1.295 -19.582 1.00 95.31 83 LEU A C 1
ATOM 635 O O . LEU A 1 83 ? 9.457 0.997 -20.638 1.00 95.31 83 LEU A O 1
ATOM 639 N N . LYS A 1 84 ? 8.290 2.470 -19.405 1.00 95.88 84 LYS A N 1
ATOM 640 C CA . LYS A 1 84 ? 8.253 3.516 -20.433 1.00 95.88 84 LYS A CA 1
ATOM 641 C C . LYS A 1 84 ? 9.664 3.957 -20.830 1.00 95.88 84 LYS A C 1
ATOM 643 O O . LYS A 1 84 ? 9.995 3.912 -22.011 1.00 95.88 84 LYS A O 1
ATOM 648 N N . THR A 1 85 ? 10.505 4.302 -19.858 1.00 95.00 85 THR A N 1
ATOM 649 C CA . THR A 1 85 ? 11.888 4.741 -20.102 1.00 95.00 85 THR A CA 1
ATOM 650 C C . THR A 1 85 ? 12.713 3.667 -20.812 1.00 95.00 85 THR A C 1
ATOM 652 O O . THR A 1 85 ? 13.447 3.966 -21.752 1.00 95.00 85 THR A O 1
ATOM 655 N N . LEU A 1 86 ? 12.586 2.402 -20.400 1.00 93.62 86 LEU A N 1
ATOM 656 C CA . LEU A 1 86 ? 13.292 1.286 -21.032 1.00 93.62 86 LEU A CA 1
ATOM 657 C C . LEU A 1 86 ? 12.817 1.047 -22.468 1.00 93.62 86 LEU A C 1
ATOM 659 O O . LEU A 1 86 ? 13.646 0.799 -23.343 1.00 93.62 86 LEU A O 1
ATOM 663 N N . ASN A 1 87 ? 11.515 1.168 -22.731 1.00 94.00 87 ASN A N 1
ATOM 664 C CA . ASN A 1 87 ? 10.963 1.044 -24.079 1.00 94.00 87 ASN A CA 1
ATOM 665 C C . ASN A 1 87 ? 11.437 2.180 -24.993 1.00 94.00 87 ASN A C 1
ATOM 667 O O . ASN A 1 87 ? 11.862 1.923 -26.116 1.00 94.00 87 ASN A O 1
ATOM 671 N N . GLU A 1 88 ? 11.424 3.424 -24.513 1.00 94.75 88 GLU A N 1
ATOM 672 C CA . GLU A 1 88 ? 11.951 4.571 -25.263 1.00 94.75 88 GLU A CA 1
ATOM 673 C C . GLU A 1 88 ? 13.440 4.397 -25.579 1.00 94.75 88 GLU A C 1
ATOM 675 O O . GLU A 1 88 ? 13.876 4.634 -26.708 1.00 94.75 88 GLU A O 1
ATOM 680 N N . LEU A 1 89 ? 14.224 3.928 -24.605 1.00 91.12 89 LEU A N 1
ATOM 681 C CA . LEU A 1 89 ? 15.635 3.627 -24.808 1.00 91.12 89 LEU A CA 1
ATOM 682 C C . LEU A 1 89 ? 15.824 2.525 -25.858 1.00 91.12 89 LEU A C 1
ATOM 684 O O . LEU A 1 89 ? 16.662 2.668 -26.748 1.00 91.12 89 LEU A O 1
ATOM 688 N N . TYR A 1 90 ? 15.041 1.450 -25.781 1.00 89.81 90 TYR A N 1
ATOM 689 C CA . TYR A 1 90 ? 15.086 0.352 -26.743 1.00 89.81 90 TYR A CA 1
ATOM 690 C C . TYR A 1 90 ? 14.770 0.819 -28.170 1.00 89.81 90 TYR A C 1
ATOM 692 O O . TYR A 1 90 ? 15.494 0.459 -29.101 1.00 89.81 90 TYR A O 1
ATOM 700 N N . ILE A 1 91 ? 13.747 1.662 -28.342 1.00 93.12 91 ILE A N 1
ATOM 701 C CA . ILE A 1 91 ? 13.383 2.249 -29.641 1.00 93.12 91 ILE A CA 1
ATOM 702 C C . ILE A 1 91 ? 14.547 3.074 -30.195 1.00 93.12 91 ILE A C 1
ATOM 704 O O . ILE A 1 91 ? 14.993 2.822 -31.313 1.00 93.12 91 ILE A O 1
ATOM 708 N N . ARG A 1 92 ? 15.119 3.984 -29.398 1.00 90.19 92 ARG A N 1
ATOM 709 C CA . ARG A 1 92 ? 16.254 4.817 -29.835 1.00 90.19 92 ARG A CA 1
ATOM 710 C C . ARG A 1 92 ? 17.477 3.983 -30.203 1.00 90.19 92 ARG A C 1
ATOM 712 O O . ARG A 1 92 ? 18.115 4.232 -31.222 1.00 90.19 92 ARG A O 1
ATOM 719 N N . MET A 1 93 ? 17.813 2.971 -29.398 1.00 87.56 93 MET A N 1
ATOM 720 C CA . MET A 1 93 ? 18.907 2.055 -29.738 1.00 87.56 93 MET A CA 1
ATOM 721 C C . MET A 1 93 ? 18.629 1.319 -31.051 1.00 87.56 93 MET A C 1
ATOM 723 O O . MET A 1 93 ? 19.550 1.117 -31.845 1.00 87.56 93 MET A O 1
ATOM 727 N N . THR A 1 94 ? 17.364 0.964 -31.282 1.00 88.38 94 THR A N 1
ATOM 728 C CA . THR A 1 94 ? 16.899 0.300 -32.500 1.00 88.38 94 THR A CA 1
ATOM 729 C C . THR A 1 94 ? 17.054 1.147 -33.745 1.00 88.38 94 THR A C 1
ATOM 731 O O . THR A 1 94 ? 17.607 0.692 -34.750 1.00 88.38 94 THR A O 1
ATOM 734 N N . GLU A 1 95 ? 16.656 2.405 -33.659 1.00 90.56 95 GLU A N 1
ATOM 735 C CA . GLU A 1 95 ? 16.844 3.374 -34.731 1.00 90.56 95 GLU A CA 1
ATOM 736 C C . GLU A 1 95 ? 18.330 3.571 -35.044 1.00 90.56 95 GLU A C 1
ATOM 738 O O . GLU A 1 95 ? 18.728 3.463 -36.204 1.00 90.56 95 GLU A O 1
ATOM 743 N N . ILE A 1 96 ? 19.174 3.761 -34.023 1.00 87.75 96 ILE A N 1
ATOM 744 C CA . ILE A 1 96 ? 20.615 3.989 -34.201 1.00 87.75 96 ILE A CA 1
ATOM 745 C C . ILE A 1 96 ? 21.282 2.821 -34.933 1.00 87.75 96 ILE A C 1
ATOM 747 O O . ILE A 1 96 ? 22.041 3.049 -35.880 1.00 87.75 96 ILE A O 1
ATOM 751 N N . TYR A 1 97 ? 21.024 1.570 -34.529 1.00 85.88 97 TYR A N 1
ATOM 752 C CA . TYR A 1 97 ? 21.640 0.441 -35.227 1.00 85.88 97 TYR A CA 1
ATOM 753 C C . TYR A 1 97 ? 21.069 0.260 -36.633 1.00 85.88 97 TYR A C 1
ATOM 755 O O . TYR A 1 97 ? 21.809 -0.131 -37.532 1.00 85.88 97 TYR A O 1
ATOM 763 N N . SER A 1 98 ? 19.777 0.530 -36.841 1.00 88.06 98 SER A N 1
ATOM 764 C CA . SER A 1 98 ? 19.124 0.362 -38.141 1.00 88.06 98 SER A CA 1
ATOM 765 C C . SER A 1 98 ? 19.675 1.364 -39.152 1.00 88.06 98 SER A C 1
ATOM 767 O O . SER A 1 98 ? 20.142 0.976 -40.224 1.00 88.06 98 SER A O 1
ATOM 769 N N . ILE A 1 99 ? 19.726 2.640 -38.762 1.00 89.31 99 ILE A N 1
ATOM 770 C CA . ILE A 1 99 ? 20.262 3.736 -39.573 1.00 89.31 99 ILE A CA 1
ATOM 771 C C . ILE A 1 99 ? 21.749 3.513 -39.846 1.00 89.31 99 ILE A C 1
ATOM 773 O O . ILE A 1 99 ? 22.179 3.587 -40.994 1.00 89.31 99 ILE A O 1
ATOM 777 N N . GLY A 1 100 ? 22.540 3.184 -38.821 1.00 85.62 100 GLY A N 1
ATOM 778 C CA . GLY A 1 100 ? 23.970 2.939 -38.992 1.00 85.62 100 GLY A CA 1
ATOM 779 C C . GLY A 1 100 ? 24.263 1.752 -39.911 1.00 85.62 100 GLY A C 1
ATOM 780 O O . GLY A 1 100 ? 25.087 1.855 -40.817 1.00 85.62 100 GLY A O 1
ATOM 781 N N . LYS A 1 101 ? 23.531 0.642 -39.761 1.00 87.25 101 LYS A N 1
ATOM 782 C CA . LYS A 1 101 ? 23.633 -0.492 -40.689 1.00 87.25 101 LYS A CA 1
ATOM 783 C C . LYS A 1 101 ? 23.227 -0.109 -42.106 1.00 87.25 101 LYS A C 1
ATOM 785 O O . LYS A 1 101 ? 23.899 -0.522 -43.042 1.00 87.25 101 LYS A O 1
ATOM 790 N N . MET A 1 102 ? 22.159 0.666 -42.282 1.00 88.56 102 MET A N 1
ATOM 791 C CA . MET A 1 102 ? 21.716 1.117 -43.603 1.00 88.56 102 MET A CA 1
ATOM 792 C C . MET A 1 102 ? 22.772 2.000 -44.278 1.00 88.56 102 MET A C 1
ATOM 794 O O . MET A 1 102 ? 23.090 1.776 -45.444 1.00 88.56 102 MET A O 1
ATOM 798 N N . LEU A 1 103 ? 23.358 2.942 -43.535 1.00 88.69 103 LEU A N 1
ATOM 799 C CA . LEU A 1 103 ? 24.351 3.891 -44.039 1.00 88.69 103 LEU A CA 1
ATOM 800 C C . LEU A 1 103 ? 25.635 3.202 -44.518 1.00 88.69 103 LEU A C 1
ATOM 802 O O . LEU A 1 103 ? 26.194 3.577 -45.548 1.00 88.69 103 LEU A O 1
ATOM 806 N N . TYR A 1 104 ? 26.084 2.181 -43.783 1.00 88.31 104 TYR A N 1
ATOM 807 C CA . TYR A 1 104 ? 27.355 1.501 -44.044 1.00 88.31 104 TYR A CA 1
ATOM 808 C C . TYR A 1 104 ? 27.231 0.179 -44.804 1.00 88.31 104 TYR A C 1
ATOM 810 O O . TYR A 1 104 ? 28.247 -0.437 -45.118 1.00 88.31 104 TYR A O 1
ATOM 818 N N . LYS A 1 105 ? 26.005 -0.240 -45.155 1.00 85.12 105 LYS A N 1
ATOM 819 C CA . LYS A 1 105 ? 25.715 -1.535 -45.795 1.00 85.12 105 LYS A CA 1
ATOM 820 C C . LYS A 1 105 ? 26.573 -1.809 -47.032 1.00 85.12 105 LYS A C 1
ATOM 822 O O . LYS A 1 105 ? 27.035 -2.930 -47.207 1.00 85.12 105 LYS A O 1
ATOM 827 N N . ASN A 1 106 ? 26.769 -0.788 -47.867 1.00 86.88 106 ASN A N 1
ATOM 828 C CA . ASN A 1 106 ? 27.455 -0.905 -49.158 1.00 86.88 106 ASN A CA 1
ATOM 829 C C . ASN A 1 106 ? 28.736 -0.056 -49.244 1.00 86.88 106 ASN A C 1
ATOM 831 O O . ASN A 1 106 ? 29.386 -0.051 -50.283 1.00 86.88 106 ASN A O 1
ATOM 835 N N . THR A 1 107 ? 29.071 0.699 -48.194 1.00 87.44 107 THR A N 1
ATOM 836 C CA . THR A 1 107 ? 30.151 1.701 -48.218 1.00 87.44 107 THR A CA 1
ATOM 837 C C . THR A 1 107 ? 31.326 1.326 -47.321 1.00 87.44 107 THR A C 1
ATOM 839 O O . THR A 1 107 ? 32.465 1.580 -47.697 1.00 87.44 107 THR A O 1
ATOM 842 N N . ASP A 1 108 ? 31.082 0.707 -46.160 1.00 87.19 108 ASP A N 1
ATOM 843 C CA . ASP A 1 108 ? 32.141 0.332 -45.217 1.00 87.19 108 ASP A CA 1
ATOM 844 C C . ASP A 1 108 ? 31.716 -0.879 -44.355 1.00 87.19 108 ASP A C 1
ATOM 846 O O . ASP A 1 108 ? 31.028 -0.723 -43.337 1.00 87.19 108 ASP A O 1
ATOM 850 N N . PRO A 1 109 ? 32.139 -2.103 -44.726 1.00 83.88 109 PRO A N 1
ATOM 851 C CA . PRO A 1 109 ? 31.812 -3.320 -43.983 1.00 83.88 109 PRO A CA 1
ATOM 852 C C . PRO A 1 109 ? 32.323 -3.328 -42.533 1.00 83.88 109 PRO A C 1
ATOM 854 O O . PRO A 1 109 ? 31.702 -3.949 -41.666 1.00 83.88 109 PRO A O 1
ATOM 857 N N . ALA A 1 110 ? 33.433 -2.636 -42.246 1.00 81.88 110 ALA A N 1
ATOM 858 C CA . ALA A 1 110 ? 33.994 -2.564 -40.900 1.00 81.88 110 ALA A CA 1
ATOM 859 C C . ALA A 1 110 ? 33.121 -1.685 -39.996 1.00 81.88 110 ALA A C 1
A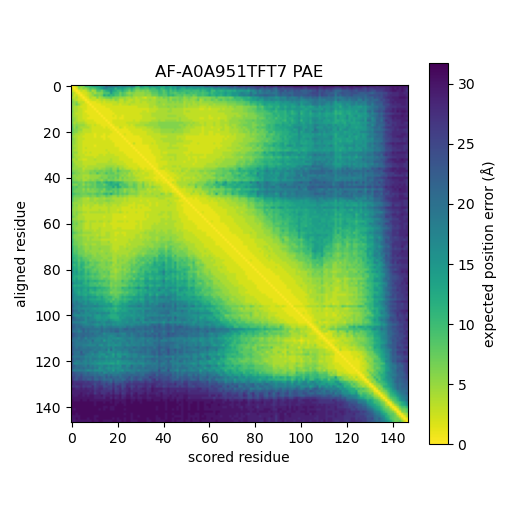TOM 861 O O . ALA A 1 110 ? 32.783 -2.085 -38.879 1.00 81.88 110 ALA A O 1
ATOM 862 N N . LYS A 1 111 ? 32.664 -0.531 -40.499 1.00 79.56 111 LYS A N 1
ATOM 863 C CA . LYS A 1 111 ? 31.708 0.320 -39.774 1.00 79.56 111 LYS A CA 1
ATOM 864 C C . LYS A 1 111 ? 30.332 -0.319 -39.663 1.00 79.56 111 LYS A C 1
ATOM 866 O O . LYS A 1 111 ? 29.707 -0.188 -38.618 1.00 79.56 111 LYS A O 1
ATOM 871 N N . TYR A 1 112 ? 29.874 -1.067 -40.664 1.00 85.31 112 TYR A N 1
ATOM 872 C CA . TYR A 1 112 ? 28.614 -1.815 -40.589 1.00 85.31 112 TYR A CA 1
ATOM 873 C C . TYR A 1 112 ? 28.568 -2.772 -39.383 1.00 85.31 112 TYR A C 1
ATOM 875 O O . TYR A 1 112 ? 27.576 -2.810 -38.649 1.00 85.31 112 TYR A O 1
ATOM 883 N N . ALA A 1 113 ? 29.658 -3.506 -39.131 1.00 82.69 113 ALA A N 1
ATOM 884 C CA . ALA A 1 113 ? 29.762 -4.445 -38.011 1.00 82.69 113 ALA A CA 1
ATOM 885 C C . ALA A 1 113 ? 29.717 -3.760 -36.627 1.00 82.69 113 ALA A C 1
ATOM 887 O O . ALA A 1 113 ? 29.326 -4.384 -35.633 1.00 82.69 113 ALA A O 1
ATOM 888 N N . ASP A 1 114 ? 30.068 -2.474 -36.560 1.00 84.88 114 ASP A N 1
ATOM 889 C CA . ASP A 1 114 ? 30.056 -1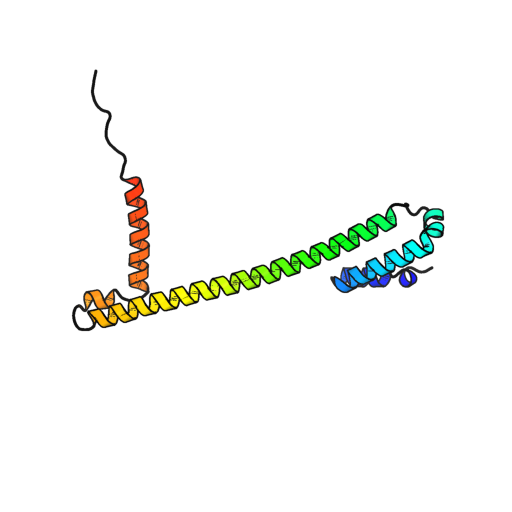.678 -35.332 1.00 84.88 114 ASP A CA 1
ATOM 890 C C . ASP A 1 114 ? 28.653 -1.230 -34.902 1.00 84.88 114 ASP A C 1
ATOM 892 O O . ASP A 1 114 ? 28.441 -0.954 -33.719 1.00 84.88 114 ASP A O 1
ATOM 896 N N . TYR A 1 115 ? 27.673 -1.207 -35.809 1.00 83.44 115 TYR A N 1
ATOM 897 C CA . TYR A 1 115 ? 26.281 -0.861 -35.498 1.00 83.44 115 TYR A CA 1
ATOM 898 C C . TYR A 1 115 ? 25.493 -2.089 -35.033 1.00 83.44 115 TYR A C 1
ATOM 900 O O . TYR A 1 115 ? 24.450 -2.449 -35.570 1.00 83.44 115 TYR A O 1
ATOM 908 N N . THR A 1 116 ? 26.009 -2.754 -34.001 1.00 84.00 116 THR A N 1
ATOM 909 C CA . THR A 1 116 ? 25.321 -3.809 -33.246 1.00 84.00 116 THR A CA 1
ATOM 910 C C . THR A 1 116 ? 25.249 -3.419 -31.775 1.00 84.00 116 THR A C 1
ATOM 912 O O . THR A 1 116 ? 26.114 -2.695 -31.281 1.00 84.00 116 THR A O 1
ATOM 915 N N . PHE A 1 117 ? 24.237 -3.915 -31.054 1.00 79.25 117 PHE A N 1
ATOM 916 C CA . PHE A 1 117 ? 24.035 -3.578 -29.640 1.00 79.25 117 PHE A CA 1
ATOM 917 C C . PHE A 1 117 ? 25.307 -3.792 -28.807 1.00 79.25 117 PHE A C 1
ATOM 919 O O . PHE A 1 117 ? 25.759 -2.886 -28.115 1.00 79.25 117 PHE A O 1
ATOM 926 N N . THR A 1 118 ? 25.954 -4.952 -28.946 1.00 83.81 118 THR A N 1
ATOM 927 C CA . THR A 1 118 ? 27.176 -5.299 -28.206 1.00 83.81 118 THR A CA 1
ATOM 928 C C . THR A 1 118 ? 28.339 -4.345 -28.491 1.00 83.81 118 THR A C 1
ATOM 930 O O . THR A 1 118 ? 29.091 -3.995 -27.579 1.00 83.81 118 THR A O 1
ATOM 933 N N . LYS A 1 119 ? 28.504 -3.903 -29.743 1.00 86.00 119 LYS A N 1
ATOM 934 C CA . LYS A 1 119 ? 29.602 -3.015 -30.155 1.00 86.00 119 LYS A CA 1
ATOM 935 C C . LYS A 1 119 ? 29.357 -1.573 -29.723 1.00 86.00 119 LYS A C 1
ATOM 937 O O . LYS A 1 119 ? 30.272 -0.948 -29.189 1.00 86.00 119 LYS A O 1
ATOM 942 N N . LEU A 1 120 ? 28.127 -1.080 -29.857 1.00 82.12 120 LEU A N 1
ATOM 943 C CA . LEU A 1 120 ? 27.726 0.238 -29.361 1.00 82.12 120 LEU A CA 1
ATOM 944 C C . LEU A 1 120 ? 27.809 0.307 -27.832 1.00 82.12 120 LEU A C 1
ATOM 946 O O . LEU A 1 120 ? 28.386 1.247 -27.295 1.00 82.12 120 LEU A O 1
ATOM 950 N N . LEU A 1 121 ? 27.349 -0.730 -27.128 1.00 84.56 121 LEU A N 1
ATOM 951 C CA . LEU A 1 121 ? 27.477 -0.828 -25.675 1.00 84.56 121 LEU A CA 1
ATOM 952 C C . LEU A 1 121 ? 28.946 -0.813 -25.231 1.00 84.56 121 LEU A C 1
ATOM 954 O O . LEU A 1 121 ? 29.290 -0.135 -24.265 1.00 84.56 121 LEU A O 1
ATOM 958 N N . LYS A 1 122 ? 29.829 -1.521 -25.950 1.00 86.19 122 LYS A N 1
ATOM 959 C CA . LYS A 1 122 ? 31.277 -1.487 -25.695 1.00 86.19 122 LYS A CA 1
ATOM 960 C C . LYS A 1 122 ? 31.857 -0.085 -25.917 1.00 86.19 122 LYS A C 1
ATOM 962 O O . LYS A 1 122 ? 32.645 0.365 -25.093 1.00 86.19 122 LYS A O 1
ATOM 967 N N . LYS A 1 123 ? 31.443 0.622 -26.975 1.00 82.69 123 LYS A N 1
ATOM 968 C CA . LYS A 1 123 ? 31.859 2.013 -27.230 1.00 82.69 123 LYS A CA 1
ATOM 969 C C . LYS A 1 123 ? 31.410 2.959 -26.116 1.00 82.69 123 LYS A C 1
ATOM 971 O O . LYS A 1 123 ? 32.233 3.728 -25.638 1.00 82.69 123 LYS A O 1
ATOM 976 N N . VAL A 1 124 ? 30.162 2.858 -25.653 1.00 82.44 124 VAL A N 1
ATOM 977 C CA . VAL A 1 124 ? 29.645 3.680 -24.544 1.00 82.44 124 VAL A CA 1
ATOM 978 C C . VAL A 1 124 ? 30.413 3.405 -23.250 1.00 82.44 124 VAL A C 1
ATOM 980 O O . VAL A 1 124 ? 30.882 4.344 -22.620 1.00 82.44 124 VAL A O 1
ATOM 983 N N . ARG A 1 125 ? 30.620 2.131 -22.888 1.00 84.19 125 ARG A N 1
ATOM 984 C CA . ARG A 1 125 ? 31.389 1.745 -21.689 1.00 84.19 125 ARG A CA 1
ATOM 985 C C . ARG A 1 125 ? 32.825 2.264 -21.722 1.00 84.19 125 ARG A C 1
ATOM 987 O O . ARG A 1 125 ? 33.326 2.762 -20.717 1.00 84.19 125 ARG A O 1
ATOM 994 N N . ASN A 1 126 ? 33.475 2.167 -22.877 1.00 84.19 126 ASN A N 1
ATOM 995 C CA . ASN A 1 126 ? 34.832 2.667 -23.052 1.00 84.19 126 ASN A CA 1
ATOM 996 C C . ASN A 1 126 ? 34.874 4.201 -23.012 1.00 84.19 126 ASN A C 1
ATOM 998 O O . ASN A 1 126 ? 35.767 4.752 -22.383 1.00 84.19 126 ASN A O 1
ATOM 1002 N N . ALA A 1 127 ? 33.890 4.888 -23.600 1.00 80.56 127 ALA A N 1
ATOM 1003 C CA . ALA A 1 127 ? 33.785 6.344 -23.532 1.00 80.56 127 ALA A CA 1
ATOM 1004 C C . ALA A 1 127 ? 33.605 6.842 -22.089 1.00 80.56 127 ALA A C 1
ATOM 1006 O O . ALA A 1 127 ? 34.284 7.781 -21.688 1.00 80.56 127 ALA A O 1
ATOM 1007 N N . THR A 1 128 ? 32.771 6.170 -21.284 1.00 73.62 128 THR A N 1
ATOM 1008 C CA . THR A 1 128 ? 32.590 6.499 -19.858 1.00 73.62 128 THR A CA 1
ATOM 1009 C C . THR A 1 128 ? 33.826 6.203 -19.006 1.00 73.62 128 THR A C 1
ATOM 1011 O O . THR A 1 128 ? 34.093 6.905 -18.036 1.00 73.62 128 THR A O 1
ATOM 1014 N N . ALA A 1 129 ? 34.600 5.171 -19.356 1.00 73.06 129 ALA A N 1
ATOM 1015 C CA . ALA A 1 129 ? 35.852 4.859 -18.668 1.00 73.06 129 ALA A CA 1
ATOM 1016 C C . ALA A 1 129 ? 36.958 5.870 -19.018 1.00 73.06 129 ALA A C 1
ATOM 1018 O O . ALA A 1 129 ? 37.695 6.303 -18.134 1.00 73.06 129 ALA A O 1
ATOM 1019 N N . SER A 1 130 ? 37.039 6.284 -20.287 1.00 63.84 130 SER A N 1
ATOM 1020 C CA . SER A 1 130 ? 37.986 7.298 -20.762 1.00 63.84 130 SER A CA 1
ATOM 1021 C C . SER A 1 130 ? 37.668 8.704 -20.245 1.00 63.84 130 SER A C 1
ATOM 1023 O O . SER A 1 130 ? 38.593 9.448 -19.936 1.00 63.84 130 SER A O 1
ATOM 1025 N N . SER A 1 131 ? 36.392 9.071 -20.081 1.00 58.25 131 SER A N 1
ATOM 1026 C CA . SER A 1 131 ? 36.025 10.353 -19.462 1.00 58.25 131 SER A CA 1
ATOM 1027 C C . SER A 1 131 ? 36.402 10.410 -17.976 1.00 58.25 131 SER A C 1
ATOM 1029 O O . SER A 1 131 ? 36.885 11.433 -17.512 1.00 58.25 131 SER A O 1
ATOM 1031 N N . ALA A 1 132 ? 36.286 9.294 -17.245 1.00 57.72 132 ALA A N 1
ATOM 1032 C CA . ALA A 1 132 ? 36.700 9.210 -15.840 1.00 57.72 132 ALA A CA 1
ATOM 1033 C C . ALA A 1 132 ? 38.231 9.264 -15.635 1.00 57.72 132 ALA A C 1
ATOM 1035 O O . ALA A 1 132 ? 38.705 9.596 -14.548 1.00 57.72 132 ALA A O 1
ATOM 1036 N N . THR A 1 133 ? 39.019 8.928 -16.661 1.00 55.25 133 THR A N 1
ATOM 1037 C CA . THR A 1 133 ? 40.489 9.045 -16.630 1.00 55.25 133 THR A CA 1
ATOM 1038 C C . THR A 1 133 ? 40.976 10.419 -17.087 1.00 55.25 133 THR A C 1
ATOM 1040 O O . THR A 1 133 ? 41.989 10.887 -16.577 1.00 55.25 133 THR A O 1
ATOM 1043 N N . ALA A 1 134 ? 40.249 11.090 -17.985 1.00 55.47 134 ALA A N 1
ATOM 1044 C CA . ALA A 1 134 ? 40.567 12.450 -18.421 1.00 55.47 134 ALA A CA 1
ATOM 1045 C C . ALA A 1 134 ? 40.387 13.492 -17.298 1.00 55.47 134 ALA A C 1
ATOM 1047 O O . ALA A 1 134 ? 41.245 14.357 -17.144 1.00 55.47 134 ALA A O 1
ATOM 1048 N N . ASP A 1 135 ? 39.355 13.357 -16.457 1.00 52.38 135 ASP A N 1
ATOM 1049 C CA . ASP A 1 135 ? 39.135 14.258 -15.308 1.00 52.38 135 ASP A CA 1
ATOM 1050 C C . ASP A 1 135 ? 40.200 14.118 -14.201 1.00 52.38 135 ASP A C 1
ATOM 1052 O O . ASP A 1 135 ? 40.409 15.044 -13.424 1.00 52.38 135 ASP A O 1
ATOM 1056 N N . ASN A 1 136 ? 40.922 12.992 -14.145 1.00 52.44 136 ASN A N 1
ATOM 1057 C CA . ASN A 1 136 ? 42.004 12.762 -13.178 1.00 52.44 136 ASN A CA 1
ATOM 1058 C C . ASN A 1 136 ? 43.410 13.077 -13.729 1.00 52.44 136 ASN A C 1
ATOM 1060 O O . ASN A 1 136 ? 44.389 12.953 -12.998 1.00 52.44 136 ASN A O 1
ATOM 1064 N N . ALA A 1 137 ? 43.537 13.461 -15.004 1.00 50.22 137 ALA A N 1
ATOM 1065 C CA . ALA A 1 137 ? 44.826 13.708 -15.659 1.00 50.22 137 ALA A CA 1
ATOM 1066 C C . ALA A 1 137 ? 45.248 15.194 -15.681 1.00 50.22 137 ALA A C 1
ATOM 1068 O O . ALA A 1 137 ? 46.335 15.507 -16.163 1.00 50.22 137 ALA A O 1
ATOM 1069 N N . VAL A 1 138 ? 4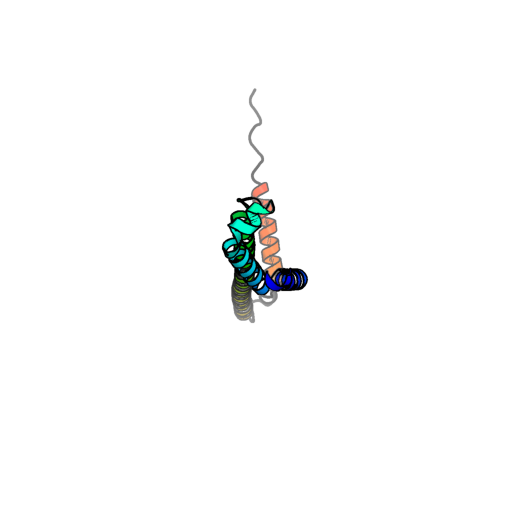4.434 16.113 -15.142 1.00 51.28 138 VAL A N 1
ATOM 1070 C CA . VAL A 1 138 ? 44.748 17.556 -15.049 1.00 51.28 138 VAL A CA 1
ATOM 1071 C C . VAL A 1 138 ? 45.232 17.922 -13.638 1.00 51.28 138 VAL A C 1
ATOM 1073 O O . VAL A 1 138 ? 44.625 18.722 -12.939 1.00 51.28 138 VAL A O 1
ATOM 1076 N N . ALA A 1 139 ? 46.319 17.298 -13.194 1.00 53.22 139 ALA A N 1
ATOM 1077 C CA . ALA A 1 139 ? 47.227 17.813 -12.161 1.00 53.22 139 ALA A CA 1
ATOM 1078 C C . ALA A 1 139 ? 48.470 16.915 -12.173 1.00 53.22 139 ALA A C 1
ATOM 1080 O O . ALA A 1 139 ? 48.447 15.832 -11.585 1.00 53.22 139 ALA A O 1
ATOM 1081 N N . PRO A 1 140 ? 49.522 17.292 -12.917 1.00 50.53 140 PRO A N 1
ATOM 1082 C CA . PRO A 1 140 ? 50.591 18.047 -12.257 1.00 50.53 140 PRO A CA 1
ATOM 1083 C C . PRO A 1 140 ? 51.353 18.997 -13.203 1.00 50.53 140 PRO A C 1
ATOM 1085 O O . PRO A 1 140 ? 51.788 18.580 -14.266 1.00 50.53 140 PRO A O 1
ATOM 1088 N N . ASP A 1 141 ? 51.532 20.262 -12.819 1.00 48.03 141 ASP A N 1
ATOM 1089 C CA . ASP A 1 141 ? 52.858 20.890 -12.654 1.00 48.03 141 ASP A CA 1
ATOM 1090 C C . ASP A 1 141 ? 52.713 22.399 -12.427 1.00 48.03 141 ASP A C 1
ATOM 1092 O O . ASP A 1 141 ? 52.114 23.091 -13.247 1.00 48.03 141 ASP A O 1
ATOM 1096 N N . ALA A 1 142 ? 53.270 22.887 -11.315 1.00 45.34 142 ALA A N 1
ATOM 1097 C CA . ALA A 1 142 ? 53.896 24.207 -11.166 1.00 45.34 142 ALA A CA 1
ATOM 1098 C C . ALA A 1 142 ? 54.110 24.509 -9.676 1.00 45.34 142 ALA A C 1
ATOM 1100 O O . ALA A 1 142 ? 53.372 25.292 -9.080 1.00 45.34 142 ALA A O 1
ATOM 1101 N N . ASN A 1 143 ? 55.144 23.919 -9.070 1.00 45.44 143 ASN A N 1
ATOM 1102 C CA . ASN A 1 143 ? 56.021 24.733 -8.229 1.00 45.44 143 ASN A CA 1
ATOM 1103 C C . ASN A 1 143 ? 57.391 24.068 -8.064 1.00 45.44 143 ASN A C 1
ATOM 1105 O O . ASN A 1 143 ? 57.612 23.236 -7.184 1.00 45.44 143 ASN A O 1
ATOM 1109 N N . THR A 1 144 ? 58.333 24.440 -8.921 1.00 46.50 144 THR A N 1
ATOM 1110 C CA . THR A 1 144 ? 59.758 24.260 -8.651 1.00 46.50 144 THR A CA 1
ATOM 1111 C C . THR A 1 144 ? 60.461 25.563 -9.008 1.00 46.50 144 THR A C 1
ATOM 1113 O O . THR A 1 144 ? 60.224 26.110 -10.080 1.00 46.50 144 THR A O 1
ATOM 1116 N N . ALA A 1 145 ? 61.326 26.003 -8.092 1.00 43.81 145 ALA A N 1
ATOM 1117 C CA . ALA A 1 145 ? 62.207 27.171 -8.144 1.00 43.81 145 ALA A CA 1
ATOM 1118 C C . ALA A 1 145 ? 61.556 28.552 -7.916 1.00 43.81 145 ALA A C 1
ATOM 1120 O O . ALA A 1 145 ? 60.994 29.161 -8.817 1.00 43.81 145 ALA A O 1
ATOM 1121 N N . ASN A 1 146 ? 61.784 29.135 -6.736 1.00 43.16 146 ASN A N 1
ATOM 1122 C CA . ASN A 1 146 ? 62.993 29.946 -6.585 1.00 43.16 146 ASN A CA 1
ATOM 1123 C C . ASN A 1 146 ? 63.366 30.164 -5.113 1.00 43.16 146 ASN A C 1
ATOM 1125 O O . ASN A 1 146 ? 62.497 30.305 -4.253 1.00 43.16 146 ASN A O 1
ATOM 1129 N N . SER A 1 147 ? 64.677 30.111 -4.884 1.00 43.72 147 SER A N 1
ATOM 1130 C CA . SER A 1 147 ? 65.398 30.411 -3.644 1.00 43.72 147 SER A CA 1
ATOM 1131 C C . SER A 1 147 ? 65.468 31.906 -3.355 1.00 43.72 147 SER A C 1
ATOM 1133 O O . SER A 1 147 ? 65.354 32.695 -4.320 1.00 43.72 147 SER A O 1
#

Radius of gyration: 34.4 Å; Cα contacts (8 Å, |Δi|>4): 65; chains: 1; bounding box: 88×43×87 Å

pLDDT: mean 83.95, std 13.65, range [43.16, 95.88]

Sequence (147 aa):
MTAKAFGISDLRISIRKRDYEGVLKGVKILMSNVQNHLTALQGKGMPAAMPQTLQGLHDGVAQNRLKQFEIQSNRAGIVQNNLKTLNELYIRMTEIYSIGKMLYKNTDPAKYADYTFTKLLKKVRNATASSATADNAVAPDANTANS